Protein AF-A0A7C4S7B9-F1 (afdb_monomer)

pLDDT: mean 92.27, std 6.19, range [59.94, 97.81]

Secondary structure (DSSP, 8-state):
-HHHHHHHHHHHHGGGGGSSS-THHHHHHHHHHHHHTTTS-HHHHHHHHHHHHH-GGGS--

Structure (mmCIF, N/CA/C/O backbone):
data_AF-A0A7C4S7B9-F1
#
_entry.id   AF-A0A7C4S7B9-F1
#
loop_
_atom_site.group_PDB
_atom_site.id
_atom_site.type_symbol
_atom_site.label_atom_id
_atom_site.label_alt_id
_atom_site.label_comp_id
_atom_site.label_asym_id
_atom_site.label_entity_id
_atom_site.label_seq_id
_atom_site.pdbx_PDB_ins_code
_atom_site.Cartn_x
_atom_site.Cartn_y
_atom_site.Cartn_z
_atom_site.occupancy
_atom_site.B_iso_or_equiv
_atom_site.auth_seq_id
_atom_site.auth_comp_id
_atom_site.auth_asym_id
_atom_site.auth_atom_id
_atom_site.pdbx_PDB_model_num
ATOM 1 N N . ALA A 1 1 ? -3.249 -8.676 -0.804 1.00 79.81 1 ALA A N 1
ATOM 2 C CA . ALA A 1 1 ? -3.278 -7.204 -0.918 1.00 79.81 1 ALA A CA 1
ATOM 3 C C . ALA A 1 1 ? -2.682 -6.823 -2.262 1.00 79.81 1 ALA A C 1
ATOM 5 O O . ALA A 1 1 ? -1.646 -7.382 -2.612 1.00 79.81 1 ALA A O 1
ATOM 6 N N . THR A 1 2 ? -3.334 -5.933 -3.009 1.00 87.75 2 THR A N 1
ATOM 7 C CA . THR A 1 2 ? -2.945 -5.535 -4.376 1.00 87.75 2 THR A CA 1
ATOM 8 C C . THR A 1 2 ? -1.505 -5.017 -4.457 1.00 87.75 2 THR A C 1
ATOM 10 O O . THR A 1 2 ? -0.808 -5.286 -5.428 1.00 87.75 2 THR A O 1
ATOM 13 N N . THR A 1 3 ? -1.010 -4.400 -3.384 1.00 94.25 3 THR A N 1
ATOM 14 C CA . THR A 1 3 ? 0.389 -3.985 -3.195 1.00 94.25 3 THR A CA 1
ATOM 15 C C . THR A 1 3 ? 1.391 -5.117 -3.439 1.00 94.25 3 THR A C 1
ATOM 17 O O . THR A 1 3 ? 2.358 -4.925 -4.167 1.00 94.25 3 THR A O 1
ATOM 20 N N . LYS A 1 4 ? 1.121 -6.329 -2.930 1.00 95.56 4 LYS A N 1
ATOM 21 C CA . LYS A 1 4 ? 2.009 -7.495 -3.107 1.00 95.56 4 LYS A CA 1
ATOM 22 C C . LYS A 1 4 ? 2.077 -7.976 -4.557 1.00 95.56 4 LYS A C 1
ATOM 24 O O . LYS A 1 4 ? 3.110 -8.462 -4.992 1.00 95.56 4 LYS A O 1
ATOM 29 N N . ILE A 1 5 ? 0.982 -7.836 -5.306 1.00 96.00 5 ILE A N 1
ATOM 30 C CA . ILE A 1 5 ? 0.950 -8.195 -6.732 1.00 96.00 5 ILE A CA 1
ATOM 31 C C . ILE A 1 5 ? 1.880 -7.259 -7.506 1.00 96.00 5 ILE A C 1
ATOM 33 O O . ILE A 1 5 ? 2.684 -7.713 -8.316 1.00 96.00 5 ILE A O 1
ATOM 37 N N . TYR A 1 6 ? 1.814 -5.958 -7.211 1.00 96.81 6 TYR A N 1
ATOM 38 C CA . TYR A 1 6 ? 2.722 -4.985 -7.805 1.00 96.81 6 TYR A CA 1
ATOM 39 C C . TYR A 1 6 ? 4.177 -5.191 -7.373 1.00 96.81 6 TYR A C 1
ATOM 41 O O . TYR A 1 6 ? 5.059 -5.030 -8.206 1.00 96.81 6 TYR A O 1
ATOM 49 N N . GLU A 1 7 ? 4.446 -5.586 -6.127 1.00 96.06 7 GLU A N 1
ATOM 50 C CA . GLU A 1 7 ? 5.808 -5.912 -5.673 1.00 96.06 7 GLU A CA 1
ATOM 51 C C . GLU A 1 7 ? 6.419 -7.068 -6.471 1.00 96.06 7 GLU A C 1
ATOM 53 O O . GLU A 1 7 ? 7.557 -6.960 -6.925 1.00 96.06 7 GLU A O 1
ATOM 58 N N . GLU A 1 8 ? 5.669 -8.151 -6.693 1.00 97.81 8 GLU A N 1
ATOM 59 C CA . GLU A 1 8 ? 6.135 -9.274 -7.518 1.00 97.81 8 GLU A CA 1
ATOM 60 C C . GLU A 1 8 ? 6.338 -8.862 -8.980 1.00 97.81 8 GLU A C 1
ATOM 62 O O . GLU A 1 8 ? 7.370 -9.168 -9.577 1.00 97.81 8 GLU A O 1
ATOM 67 N N . LEU A 1 9 ? 5.411 -8.080 -9.537 1.00 96.81 9 LEU A N 1
ATOM 68 C CA . LEU A 1 9 ? 5.549 -7.543 -10.889 1.00 96.81 9 LEU A CA 1
ATOM 69 C C . LEU A 1 9 ? 6.791 -6.644 -11.014 1.00 96.81 9 LEU A C 1
ATOM 71 O O . LEU A 1 9 ? 7.562 -6.774 -11.961 1.00 96.81 9 LEU A O 1
ATOM 75 N N . MET A 1 10 ? 7.041 -5.771 -10.041 1.00 97.12 10 MET A N 1
ATOM 76 C CA . MET A 1 10 ? 8.229 -4.919 -10.030 1.00 97.12 10 MET A CA 1
ATOM 77 C C . MET A 1 10 ? 9.524 -5.737 -9.940 1.00 97.12 10 MET A C 1
ATOM 79 O O . MET A 1 10 ? 10.501 -5.377 -10.593 1.00 97.12 10 MET A O 1
ATOM 83 N N . LYS A 1 11 ? 9.537 -6.858 -9.204 1.00 97.44 11 LYS A N 1
ATOM 84 C CA . LYS A 1 11 ? 10.692 -7.775 -9.169 1.00 97.44 11 LYS A CA 1
ATOM 85 C C . LYS A 1 11 ? 10.964 -8.411 -10.530 1.00 97.44 11 LYS A C 1
ATOM 87 O O . LYS A 1 11 ? 12.124 -8.506 -10.916 1.00 97.44 11 LYS A O 1
ATOM 92 N N . TRP A 1 12 ? 9.926 -8.815 -11.266 1.00 97.50 12 TRP A N 1
ATOM 93 C CA . TRP A 1 12 ? 10.090 -9.410 -12.599 1.00 97.50 12 TRP A CA 1
ATOM 94 C C . TRP A 1 12 ? 10.653 -8.419 -13.621 1.00 97.50 12 TRP A C 1
ATOM 96 O O . TRP A 1 12 ? 11.511 -8.780 -14.419 1.00 97.50 12 TRP A O 1
ATOM 106 N N . TYR A 1 13 ? 10.195 -7.166 -13.585 1.00 96.44 13 TYR A N 1
ATOM 107 C CA . TYR A 1 13 ? 10.642 -6.123 -14.516 1.00 96.44 13 TYR A CA 1
ATOM 108 C C . TYR A 1 13 ? 11.941 -5.420 -14.079 1.00 96.44 13 TYR A C 1
ATOM 110 O O . TYR A 1 13 ? 12.572 -4.728 -14.882 1.00 96.44 13 TYR A O 1
ATOM 118 N N . GLY A 1 14 ? 12.354 -5.569 -12.818 1.00 96.31 14 GLY A N 1
ATOM 119 C CA . GLY A 1 14 ? 13.573 -4.969 -12.281 1.00 96.31 14 GLY A CA 1
ATOM 120 C C . GLY A 1 14 ? 13.588 -3.443 -12.415 1.00 96.31 14 GLY A C 1
ATOM 121 O O . GLY A 1 14 ? 12.595 -2.767 -12.144 1.00 96.31 14 GLY A O 1
ATOM 122 N N . ALA A 1 15 ? 14.715 -2.882 -12.864 1.00 96.75 15 ALA A N 1
ATOM 123 C CA . ALA A 1 15 ? 14.894 -1.432 -12.998 1.00 96.75 15 ALA A CA 1
ATOM 124 C C . ALA A 1 15 ? 13.837 -0.765 -13.900 1.00 96.75 15 ALA A C 1
ATOM 126 O O . ALA A 1 15 ? 13.443 0.374 -13.643 1.00 96.75 15 ALA A O 1
ATOM 127 N N . TYR A 1 16 ? 13.330 -1.476 -14.915 1.00 97.25 16 TYR A N 1
ATOM 128 C CA . TYR A 1 16 ? 12.314 -0.939 -15.822 1.00 97.25 16 TYR A CA 1
ATOM 129 C C . TYR A 1 16 ? 11.019 -0.566 -15.094 1.00 97.25 16 TYR A C 1
ATOM 131 O O . TYR A 1 16 ? 10.390 0.434 -15.439 1.00 97.25 16 TYR A O 1
ATOM 139 N N . ALA A 1 17 ? 10.658 -1.302 -14.038 1.00 96.88 17 ALA A N 1
ATOM 140 C CA . ALA A 1 17 ? 9.435 -1.070 -13.277 1.00 96.88 17 ALA A CA 1
ATOM 141 C C . ALA A 1 17 ? 9.375 0.319 -12.614 1.00 96.88 17 ALA A C 1
ATOM 143 O O . ALA A 1 17 ? 8.282 0.810 -12.334 1.00 96.88 17 ALA A O 1
ATOM 144 N N . TYR A 1 18 ? 10.538 0.940 -12.381 1.00 95.50 18 TYR A N 1
ATOM 145 C CA . TYR A 1 18 ? 10.694 2.263 -11.768 1.00 95.50 18 TYR A CA 1
ATOM 146 C C . TYR A 1 18 ? 10.749 3.413 -12.786 1.00 95.50 18 TYR A C 1
ATOM 148 O O . TYR A 1 18 ? 10.772 4.582 -12.398 1.00 95.50 18 TYR A O 1
ATOM 156 N N . THR A 1 19 ? 10.790 3.109 -14.085 1.00 96.69 19 THR A N 1
ATOM 157 C CA . THR A 1 19 ? 10.800 4.128 -15.144 1.00 96.69 19 THR A CA 1
ATOM 158 C C . THR A 1 19 ? 9.410 4.730 -15.346 1.00 96.69 19 THR A C 1
ATOM 160 O O . THR A 1 19 ? 8.401 4.151 -14.949 1.00 96.69 19 THR A O 1
ATOM 163 N N . LYS A 1 20 ? 9.329 5.900 -15.991 1.00 94.06 20 LYS A N 1
ATOM 164 C CA . LYS A 1 20 ? 8.034 6.526 -16.313 1.00 94.06 20 LYS A CA 1
ATOM 165 C C . LYS A 1 20 ? 7.279 5.808 -17.437 1.00 94.06 20 LYS A C 1
ATOM 167 O O . LYS A 1 20 ? 6.071 6.000 -17.542 1.00 94.06 20 LYS A O 1
ATOM 172 N N . ASP A 1 21 ? 7.975 4.998 -18.231 1.00 94.75 21 ASP A N 1
ATOM 173 C CA . ASP A 1 21 ? 7.393 4.226 -19.332 1.00 94.75 21 ASP A CA 1
ATOM 174 C C . ASP A 1 21 ? 6.630 2.997 -18.819 1.00 94.75 21 ASP A C 1
ATOM 176 O O . ASP A 1 21 ? 5.668 2.546 -19.439 1.00 94.75 21 ASP A O 1
ATOM 180 N N . CYS A 1 22 ? 7.016 2.480 -17.647 1.00 93.50 22 CYS A N 1
ATOM 181 C CA . CYS A 1 22 ? 6.318 1.399 -16.968 1.00 93.50 22 CYS A CA 1
ATOM 182 C C . CYS A 1 22 ? 5.380 1.944 -15.882 1.00 93.50 22 CYS A C 1
ATOM 184 O O . CYS A 1 22 ? 5.808 2.523 -14.887 1.00 93.50 22 CYS A O 1
ATOM 186 N N . ASN A 1 23 ? 4.077 1.682 -15.996 1.00 94.56 23 ASN A N 1
ATOM 187 C CA . ASN A 1 23 ? 3.109 2.107 -14.974 1.00 94.56 23 ASN A CA 1
ATOM 188 C C . ASN A 1 23 ? 3.124 1.245 -13.693 1.00 94.56 23 ASN A C 1
ATOM 190 O O . ASN A 1 23 ? 2.313 1.479 -12.794 1.00 94.56 23 ASN A O 1
ATOM 194 N N . ALA A 1 24 ? 4.039 0.275 -13.580 1.00 95.75 24 ALA A N 1
ATOM 195 C CA . ALA A 1 24 ? 4.151 -0.632 -12.438 1.00 95.75 24 ALA A CA 1
ATOM 196 C C . ALA A 1 24 ? 4.332 0.115 -11.111 1.00 95.75 24 ALA A C 1
ATOM 198 O O . ALA A 1 24 ? 3.537 -0.064 -10.188 1.00 95.75 24 ALA A O 1
ATOM 199 N N . PHE A 1 25 ? 5.323 1.006 -11.030 1.00 96.44 25 PHE A N 1
ATOM 200 C CA . PHE A 1 25 ? 5.598 1.756 -9.805 1.00 96.44 25 PHE A CA 1
ATOM 201 C C . PHE A 1 25 ? 4.454 2.702 -9.414 1.00 96.44 25 PHE A C 1
ATOM 203 O O . PHE A 1 25 ? 4.116 2.820 -8.238 1.00 96.44 25 PHE A O 1
ATOM 210 N N . ARG A 1 26 ? 3.792 3.336 -10.392 1.00 96.06 26 ARG A N 1
ATOM 211 C CA . ARG A 1 26 ? 2.607 4.175 -10.134 1.00 96.06 26 ARG A CA 1
ATOM 212 C C . ARG A 1 26 ? 1.432 3.362 -9.597 1.00 96.06 26 ARG A C 1
ATOM 214 O O . ARG A 1 26 ? 0.768 3.809 -8.665 1.00 96.06 26 ARG A O 1
ATOM 221 N N . GLY A 1 27 ? 1.197 2.174 -10.151 1.00 95.38 27 GLY A N 1
ATOM 222 C CA . GLY A 1 27 ? 0.188 1.248 -9.641 1.00 95.38 27 GLY A CA 1
ATOM 223 C C . GLY A 1 27 ? 0.493 0.793 -8.211 1.00 95.38 27 GLY A C 1
ATOM 224 O O . GLY A 1 27 ? -0.393 0.811 -7.351 1.00 95.38 27 GLY A O 1
ATOM 225 N N . TRP A 1 28 ? 1.763 0.495 -7.918 1.00 96.75 28 TRP A N 1
ATOM 226 C CA . TRP A 1 28 ? 2.204 0.193 -6.557 1.00 96.75 28 TRP A CA 1
ATOM 227 C C . TRP A 1 28 ? 1.923 1.358 -5.602 1.00 96.75 28 TRP A C 1
ATOM 229 O 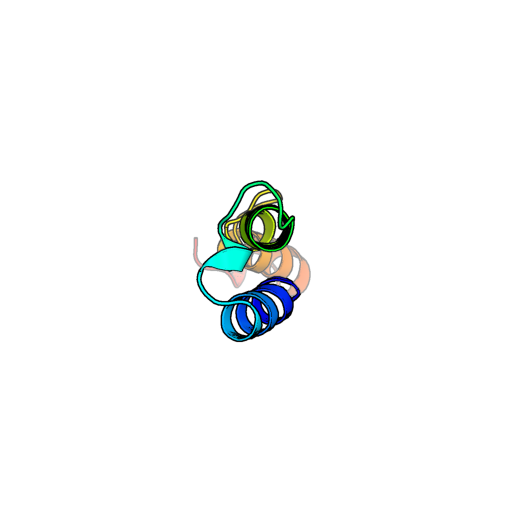O . TRP A 1 28 ? 1.248 1.149 -4.600 1.00 96.75 28 TRP A O 1
ATOM 239 N N . LEU A 1 29 ? 2.326 2.590 -5.937 1.00 95.56 29 LEU A N 1
ATOM 240 C CA . LEU A 1 29 ? 2.059 3.779 -5.112 1.00 95.56 29 LEU A CA 1
ATOM 241 C C . LEU A 1 29 ? 0.561 3.997 -4.856 1.00 95.56 29 LEU A C 1
ATOM 243 O O . LEU A 1 29 ? 0.163 4.263 -3.720 1.00 95.56 29 LEU A O 1
ATOM 247 N N . GLY A 1 30 ? -0.269 3.841 -5.892 1.00 94.81 30 GLY A N 1
ATOM 248 C CA . GLY A 1 30 ? -1.721 3.952 -5.772 1.00 94.81 30 GLY A CA 1
ATOM 249 C C . GLY A 1 30 ? -2.275 2.967 -4.745 1.00 94.81 30 GLY A C 1
ATOM 250 O O . GLY A 1 30 ? -2.966 3.3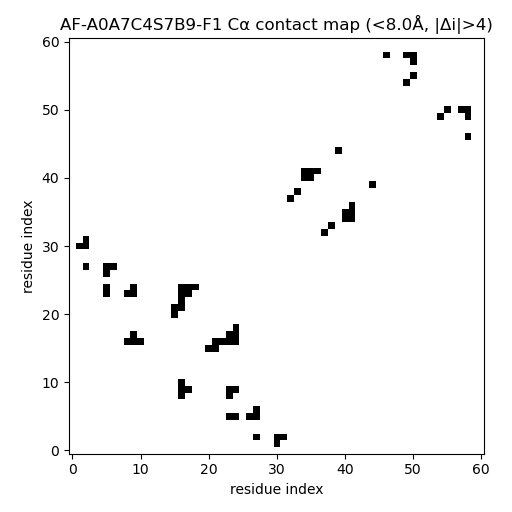56 -3.808 1.00 94.81 30 GLY A O 1
ATOM 251 N N . THR A 1 31 ? -1.900 1.694 -4.855 1.00 94.38 31 THR A N 1
ATOM 252 C CA . THR A 1 31 ? -2.368 0.650 -3.926 1.00 94.38 31 THR A CA 1
ATOM 253 C C . THR A 1 31 ? -1.745 0.752 -2.531 1.00 94.38 31 THR A C 1
ATOM 255 O O . THR A 1 31 ? -2.399 0.452 -1.530 1.00 94.38 31 THR A O 1
ATOM 258 N N . PHE A 1 32 ? -0.501 1.217 -2.439 1.00 94.56 32 PHE A N 1
ATOM 259 C CA . PHE A 1 32 ? 0.212 1.402 -1.180 1.00 94.56 32 PHE A CA 1
ATOM 260 C C . PHE A 1 32 ? -0.417 2.509 -0.330 1.00 94.56 32 PHE A C 1
ATOM 262 O O . PHE A 1 32 ? -0.496 2.367 0.891 1.00 94.56 32 PHE A O 1
ATOM 269 N N . SER A 1 33 ? -0.965 3.555 -0.956 1.00 93.69 33 SER A N 1
ATOM 270 C CA . SER A 1 33 ? -1.659 4.637 -0.244 1.00 93.69 33 SER A CA 1
ATOM 271 C C . SER A 1 33 ? -2.805 4.132 0.656 1.00 93.69 33 SER A C 1
ATOM 273 O O . SER A 1 33 ? -2.935 4.569 1.801 1.00 93.69 33 SER A O 1
ATOM 275 N N . TYR A 1 34 ? -3.563 3.123 0.214 1.00 90.31 34 TYR A N 1
ATOM 276 C CA . TYR A 1 34 ? -4.618 2.475 1.008 1.00 90.31 34 TYR A CA 1
ATOM 277 C C . TYR A 1 34 ? -4.075 1.648 2.175 1.00 90.31 34 TYR A C 1
ATOM 279 O O . TYR A 1 34 ? -4.744 1.494 3.194 1.00 90.31 34 TYR A O 1
ATOM 287 N N . THR A 1 35 ? -2.851 1.130 2.051 1.00 88.94 35 THR A N 1
ATOM 288 C CA . THR A 1 35 ? -2.190 0.402 3.144 1.00 88.94 35 THR A CA 1
ATOM 289 C C . THR A 1 35 ? -1.758 1.362 4.254 1.00 88.94 35 THR A C 1
ATOM 291 O O . THR A 1 35 ? -1.887 1.034 5.432 1.00 88.94 35 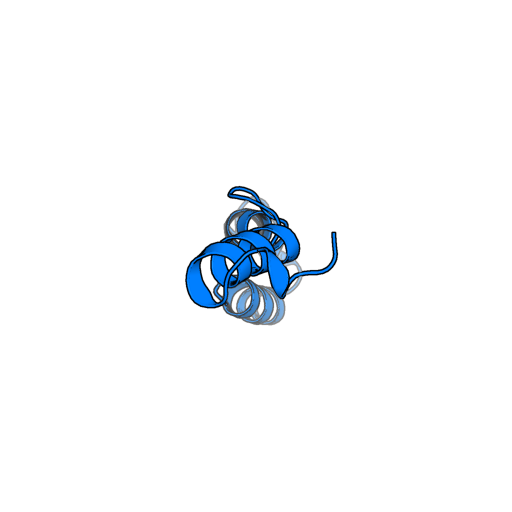THR A O 1
ATOM 294 N N . ILE A 1 36 ? -1.288 2.558 3.885 1.00 89.12 36 ILE A N 1
ATOM 295 C CA . ILE A 1 36 ? -0.908 3.612 4.837 1.00 89.12 36 ILE A CA 1
ATOM 296 C C .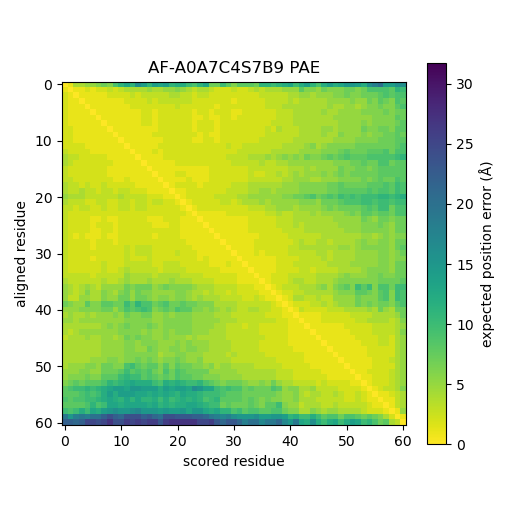 ILE A 1 36 ? -2.135 4.238 5.508 1.00 89.12 36 ILE A C 1
ATOM 298 O O . ILE A 1 36 ? -2.090 4.558 6.695 1.00 89.12 36 ILE A O 1
ATOM 302 N N . GLY A 1 37 ? -3.244 4.350 4.779 1.00 88.94 37 GLY A N 1
ATOM 303 C CA . GLY A 1 37 ? -4.511 4.820 5.327 1.00 88.94 37 GLY A CA 1
ATOM 304 C C . GLY A 1 37 ? -5.089 6.021 4.599 1.00 88.94 37 GLY A C 1
ATOM 305 O O . GLY A 1 37 ? -5.603 6.923 5.253 1.00 88.94 37 GLY A O 1
ATOM 306 N N . ALA A 1 38 ? -5.042 6.026 3.264 1.00 91.69 38 ALA A N 1
ATOM 307 C CA . ALA A 1 38 ? -5.783 6.985 2.442 1.00 91.69 38 ALA A CA 1
ATOM 308 C C . ALA A 1 38 ? -7.271 7.099 2.849 1.00 91.69 38 ALA A C 1
ATOM 310 O O . ALA A 1 38 ? -7.848 8.175 2.753 1.00 91.69 38 ALA A O 1
ATOM 311 N N . GLU A 1 39 ? -7.859 6.017 3.372 1.00 89.38 39 GLU A N 1
ATOM 312 C CA . GLU A 1 39 ? -9.238 5.959 3.891 1.00 89.38 39 GLU A CA 1
ATOM 313 C C . GLU A 1 39 ? -9.303 5.783 5.421 1.00 89.38 39 GLU A C 1
ATOM 315 O O . GLU A 1 39 ? -10.320 5.382 5.980 1.00 89.38 39 GLU A O 1
ATOM 320 N N . GLY A 1 40 ? -8.204 6.065 6.117 1.00 88.44 40 GLY A N 1
ATOM 321 C CA . GLY A 1 40 ? -8.041 5.800 7.541 1.00 88.44 40 GLY A CA 1
ATOM 322 C C . GLY A 1 40 ? -7.020 4.698 7.803 1.00 88.44 40 GLY A C 1
ATOM 323 O O . GLY A 1 40 ? -6.975 3.661 7.137 1.00 88.44 40 GLY A O 1
ATOM 324 N N . ALA A 1 41 ? -6.165 4.926 8.798 1.00 88.56 41 ALA A N 1
ATOM 325 C CA . ALA A 1 41 ? -5.153 3.955 9.184 1.00 88.56 41 ALA A CA 1
ATOM 326 C C . ALA A 1 41 ? -5.810 2.649 9.659 1.00 88.56 41 ALA A C 1
ATOM 328 O O . ALA A 1 41 ? -6.777 2.663 10.427 1.00 88.56 41 ALA A O 1
ATOM 329 N N . GLN A 1 42 ? -5.233 1.509 9.267 1.00 86.88 42 GLN A N 1
ATOM 330 C CA . GLN A 1 42 ? -5.753 0.174 9.594 1.00 86.88 42 GLN A CA 1
ATOM 331 C C . GLN A 1 42 ? -6.000 -0.034 11.099 1.00 86.88 42 GLN A C 1
ATOM 333 O O . GLN A 1 42 ? -6.954 -0.706 11.484 1.00 86.88 42 GLN A O 1
ATOM 338 N N . ASN A 1 43 ? -5.173 0.558 11.966 1.00 88.94 43 ASN A N 1
ATOM 339 C CA . ASN A 1 43 ? -5.357 0.466 13.416 1.00 88.94 43 ASN A CA 1
ATOM 340 C C . ASN A 1 43 ? -6.601 1.224 13.901 1.00 88.94 43 ASN A C 1
ATOM 342 O O . ASN A 1 43 ? -7.329 0.700 14.738 1.00 88.94 43 ASN A O 1
ATOM 346 N N . ILE A 1 44 ? -6.879 2.409 13.351 1.00 90.56 44 ILE A N 1
ATOM 347 C CA . ILE A 1 44 ? -8.060 3.202 13.717 1.00 90.56 44 ILE A CA 1
ATOM 348 C C . ILE A 1 44 ? -9.331 2.533 13.199 1.00 90.56 44 ILE A C 1
ATOM 350 O O . ILE A 1 44 ? -10.290 2.382 13.950 1.00 90.56 44 ILE A O 1
ATOM 354 N N . MET A 1 45 ? -9.311 2.048 11.955 1.00 92.81 45 MET A N 1
ATOM 355 C CA . MET A 1 45 ? -10.416 1.282 11.365 1.00 92.81 45 MET A CA 1
ATOM 356 C C . MET A 1 45 ? -10.784 0.067 12.226 1.00 92.81 45 MET A C 1
ATOM 358 O O . MET A 1 45 ? -11.953 -0.140 12.542 1.00 92.81 45 MET A O 1
ATOM 362 N N . ARG A 1 46 ? -9.781 -0.697 12.685 1.00 91.38 46 ARG A N 1
ATOM 363 C CA . ARG A 1 46 ? -9.995 -1.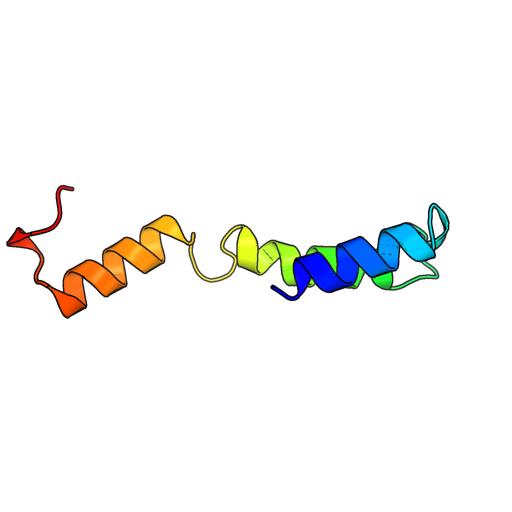829 13.600 1.00 91.38 46 ARG A CA 1
ATOM 364 C C . ARG A 1 46 ? -10.630 -1.410 14.923 1.00 91.38 46 ARG A C 1
ATOM 366 O O . ARG A 1 46 ? -11.516 -2.111 15.395 1.00 91.38 46 ARG A O 1
ATOM 373 N N . ILE A 1 47 ? -10.216 -0.283 15.502 1.00 92.88 47 ILE A N 1
ATOM 374 C CA . ILE A 1 47 ? -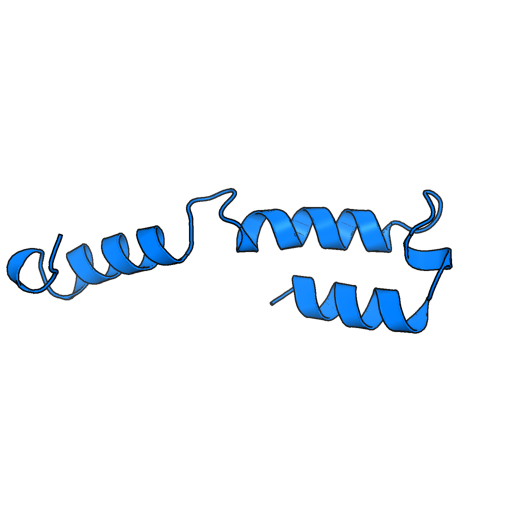10.812 0.245 16.740 1.00 92.88 47 ILE A CA 1
ATOM 375 C C . ILE A 1 47 ? -12.269 0.660 16.512 1.00 92.88 47 ILE A C 1
ATOM 377 O O . ILE A 1 47 ? -13.117 0.356 17.345 1.00 92.88 47 ILE A O 1
ATOM 381 N N . ILE A 1 48 ? -12.578 1.322 15.391 1.00 92.56 48 ILE A N 1
ATOM 382 C CA . ILE A 1 48 ? -13.951 1.726 15.050 1.00 92.56 48 ILE A CA 1
ATOM 383 C C . ILE A 1 48 ? -14.850 0.492 14.927 1.00 92.56 48 ILE A C 1
ATOM 385 O O . ILE A 1 48 ? -15.896 0.451 15.570 1.00 92.56 48 ILE A O 1
ATOM 389 N N . ILE A 1 49 ? -14.417 -0.518 14.164 1.00 93.56 49 ILE A N 1
ATOM 390 C CA . ILE A 1 49 ? -15.167 -1.770 13.977 1.00 93.56 49 ILE A CA 1
ATOM 391 C C . ILE A 1 49 ? -15.322 -2.511 15.303 1.00 93.56 49 ILE A C 1
ATOM 393 O O . ILE A 1 49 ? -16.416 -2.951 15.631 1.00 93.56 49 ILE A O 1
ATOM 397 N N . ALA A 1 50 ? -14.253 -2.632 16.092 1.00 93.81 50 ALA A N 1
ATOM 398 C CA . ALA A 1 50 ? -14.340 -3.269 17.399 1.00 93.81 50 ALA A CA 1
ATOM 399 C C . ALA A 1 50 ? -15.341 -2.529 18.300 1.00 93.81 50 ALA A C 1
ATOM 401 O O . ALA A 1 50 ? -16.125 -3.167 18.995 1.00 93.81 50 ALA A O 1
ATOM 402 N N . ARG A 1 51 ? -15.353 -1.190 18.279 1.00 92.94 51 ARG A N 1
ATOM 403 C CA . ARG A 1 51 ? -16.241 -0.391 19.138 1.00 92.94 51 ARG A CA 1
ATOM 404 C C . ARG A 1 51 ? -17.702 -0.624 18.795 1.00 92.94 51 ARG A C 1
ATOM 406 O O . ARG A 1 51 ? -18.530 -0.644 19.698 1.00 92.94 51 ARG A O 1
ATOM 413 N N . ASP A 1 52 ? -17.982 -0.764 17.508 1.00 94.44 52 ASP A N 1
ATOM 414 C CA . ASP A 1 52 ? -19.312 -1.069 16.993 1.00 94.44 52 ASP A CA 1
ATOM 415 C C . ASP A 1 52 ? -19.728 -2.513 17.313 1.00 94.44 52 ASP A C 1
ATOM 417 O O . ASP A 1 52 ? -20.850 -2.759 17.740 1.00 94.44 52 ASP A O 1
ATOM 421 N N . LEU A 1 53 ? -18.798 -3.463 17.183 1.00 95.81 53 LEU A N 1
ATOM 422 C CA . LEU A 1 53 ? -19.089 -4.889 17.307 1.00 95.81 53 LEU A CA 1
ATOM 423 C C . LEU A 1 53 ? -19.221 -5.378 18.754 1.00 95.81 53 LEU A C 1
ATOM 425 O O . LEU A 1 53 ? -20.133 -6.144 19.054 1.00 95.81 53 LEU A O 1
ATOM 429 N N . ILE A 1 54 ? -18.277 -5.015 19.627 1.00 94.44 54 ILE A N 1
ATOM 430 C CA . ILE A 1 54 ? -18.210 -5.551 20.997 1.00 94.44 54 ILE A CA 1
ATOM 431 C C . ILE A 1 54 ? -18.597 -4.532 22.063 1.00 94.44 54 ILE A C 1
ATOM 433 O O . ILE A 1 54 ? -18.739 -4.922 23.209 1.00 94.44 54 ILE A O 1
ATOM 437 N N . GLY A 1 55 ? -18.798 -3.262 21.706 1.00 90.88 55 GLY A N 1
ATOM 438 C CA . GLY A 1 55 ? -19.101 -2.196 22.659 1.00 90.88 55 GLY A CA 1
ATOM 439 C C . GLY A 1 55 ? -17.858 -1.423 23.104 1.00 90.88 55 GLY A C 1
ATOM 440 O O . GLY A 1 55 ? -16.725 -1.915 23.107 1.00 90.88 55 GLY A O 1
ATOM 441 N N . ARG A 1 56 ? -18.062 -0.152 23.462 1.00 88.19 56 ARG A N 1
ATOM 442 C CA . ARG A 1 56 ? -16.978 0.780 23.816 1.00 88.19 56 ARG A CA 1
ATOM 443 C C . ARG A 1 56 ? -16.318 0.418 25.145 1.00 88.19 56 ARG A C 1
ATOM 445 O O . ARG A 1 56 ? -15.138 0.696 25.328 1.00 88.19 56 ARG A O 1
ATOM 452 N N . GLU A 1 57 ? -17.063 -0.192 26.052 1.00 91.38 57 GLU A N 1
ATOM 453 C CA . GLU A 1 57 ? -16.623 -0.609 27.379 1.00 91.38 57 GLU A CA 1
ATOM 454 C C . GLU A 1 57 ? -15.537 -1.698 27.345 1.00 91.38 57 GLU A C 1
ATOM 456 O O . GLU A 1 57 ? -14.761 -1.818 28.292 1.00 91.38 57 GLU A O 1
ATOM 461 N N . TYR A 1 58 ? -15.418 -2.431 26.232 1.00 87.00 58 TYR A N 1
ATOM 462 C CA . TYR A 1 58 ? -14.408 -3.475 26.037 1.00 87.00 58 TYR A CA 1
ATOM 463 C C . TYR A 1 58 ? -13.156 -2.990 25.289 1.00 87.00 58 TYR A C 1
ATOM 465 O O . TYR A 1 58 ? -12.237 -3.775 25.046 1.00 87.00 58 TYR A O 1
ATOM 473 N N . ILE A 1 59 ? -13.081 -1.701 24.939 1.00 84.00 59 ILE A N 1
ATOM 474 C CA . ILE A 1 59 ? -11.939 -1.107 24.234 1.00 84.00 59 ILE A CA 1
ATOM 475 C C . ILE A 1 59 ? -11.234 -0.114 25.148 1.00 84.00 59 ILE A C 1
ATOM 477 O O . ILE A 1 59 ? -11.817 0.879 25.579 1.00 84.00 59 ILE A O 1
ATOM 481 N N . LYS A 1 60 ? -9.945 -0.355 25.409 1.00 71.94 60 LYS A N 1
ATOM 482 C CA . LYS A 1 60 ? -9.088 0.625 26.084 1.00 71.94 60 LYS A CA 1
ATOM 483 C C . LYS A 1 60 ? -8.740 1.747 25.106 1.00 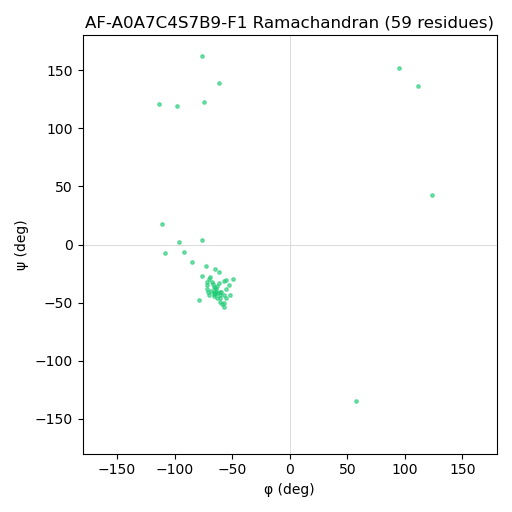71.94 60 LYS A C 1
ATOM 485 O O . LYS A 1 60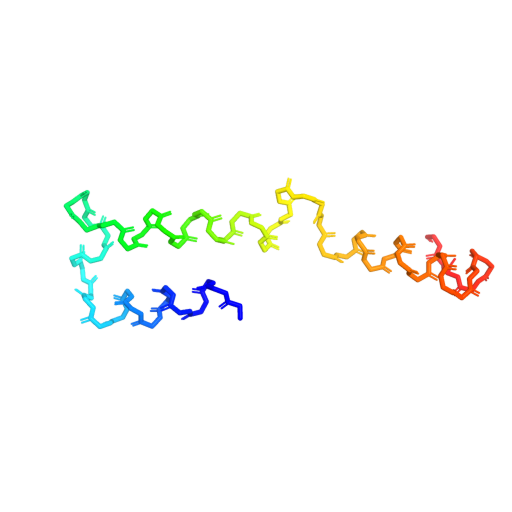 ? -8.232 1.470 24.021 1.00 71.94 60 LYS A O 1
ATOM 490 N N . GLY A 1 61 ? -9.075 2.977 25.497 1.00 59.94 61 GLY A N 1
ATOM 491 C CA . GLY A 1 61 ? -8.644 4.204 24.825 1.00 59.94 61 GLY A CA 1
ATOM 492 C C . GLY A 1 61 ? -7.160 4.459 25.014 1.00 59.94 61 GLY A C 1
ATOM 493 O O . GLY A 1 61 ? -6.649 4.112 26.103 1.00 59.94 61 GLY A O 1
#

Foldseek 3Di:
DQLVVLVVVCVVCPPVCVDPVHCSVVSNVVVVCVCCPPPHHPVVVVLVVCCVVVNPVPDDD

Solvent-accessible surface area (backbone atoms only — not comparable to full-atom values): 3546 Å² total; per-residue (Å²): 110,72,39,58,56,34,51,53,51,33,62,76,50,41,77,54,18,74,37,89,90,32,63,48,47,59,53,28,54,59,46,40,40,57,69,69,23,77,89,51,37,64,69,58,52,50,50,54,52,45,35,72,74,73,36,60,91,77,53,88,129

Sequence (61 aa):
ATTKIYEELMKWYGAYAYTKDCNAFRGWLGTFSYTIGAEGAQNIMRIIIARDLIGREYIKG

Nearest PDB structures (foldseek):
  4l1f-assembly1_A  TM=7.547E-01  e=2.091E-01  Acidaminococcus fermentans DSM 20731
  5af7-assembly1_B  TM=7.270E-01  e=1.270E+00  Advenella mimigardefordensis DPN7
  5mr6-assem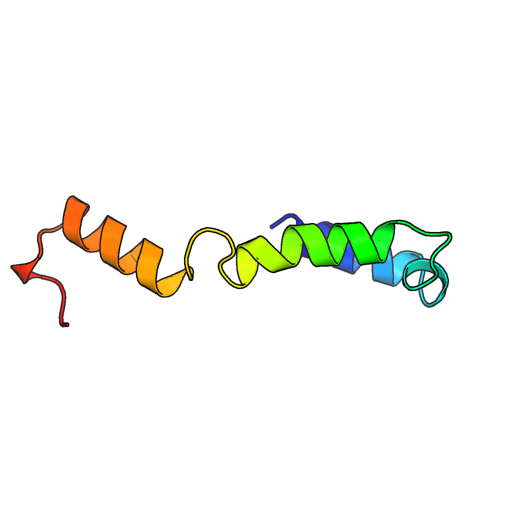bly1_E  TM=6.198E-01  e=3.340E+00  Streptomyces sp.

Radius of gyration: 17.14 Å; Cα contacts (8 Å, |Δi|>4): 39; chains: 1; bounding box: 34×16×47 Å

Mean predicted aligned error: 4.56 Å